Protein AF-L5LIR7-F1 (afdb_monomer_lite)

Foldseek 3Di:
DVLVVPLVVLVVVVVVVLVVVLVVVVVVCCVVVNPLCVVVVVLVVVLSVVLVCLLVPHPDDLLVSLLVSVLVVCLSVVCVVCVVDDDDPVRSVVVSVCCVVVVPVPCVSVVCSVVSVVVSVVSSVVSVVSVVVVVVVVVVVVVVVVVVVD

Structure (mmCIF, N/CA/C/O backbone):
data_AF-L5LIR7-F1
#
_entry.id   AF-L5LIR7-F1
#
loop_
_atom_site.group_PDB
_atom_site.id
_atom_site.type_symbol
_atom_site.label_atom_id
_atom_site.label_alt_id
_atom_site.label_comp_id
_atom_site.label_asym_id
_atom_site.label_entity_id
_atom_site.label_seq_id
_atom_site.pdbx_PDB_ins_code
_atom_site.Cartn_x
_atom_site.Cartn_y
_atom_site.Cartn_z
_atom_site.occupancy
_atom_site.B_iso_or_equiv
_atom_site.auth_seq_id
_atom_site.auth_comp_id
_atom_site.auth_asym_id
_atom_site.auth_atom_id
_atom_site.pdbx_PDB_model_num
ATOM 1 N N . MET A 1 1 ? 18.112 7.413 -27.870 1.00 62.00 1 MET A N 1
ATOM 2 C CA . MET A 1 1 ? 17.279 8.608 -27.577 1.00 62.00 1 MET A CA 1
ATOM 3 C C . MET A 1 1 ? 15.836 8.269 -27.181 1.00 62.00 1 MET A C 1
ATOM 5 O O . MET A 1 1 ? 15.425 8.741 -26.130 1.00 62.00 1 MET A O 1
ATOM 9 N N . LEU A 1 2 ? 15.106 7.422 -27.924 1.00 71.88 2 LEU A N 1
ATOM 10 C CA . LEU A 1 2 ? 13.691 7.076 -27.657 1.00 71.88 2 LEU A CA 1
ATOM 11 C C . LEU A 1 2 ? 13.406 6.526 -26.238 1.00 71.88 2 LEU A C 1
ATOM 13 O O . LEU A 1 2 ? 12.517 7.001 -25.542 1.00 71.88 2 LEU A O 1
ATOM 17 N N . TYR A 1 3 ? 14.187 5.553 -25.758 1.00 72.00 3 TYR A N 1
ATOM 18 C CA . TYR A 1 3 ? 13.958 4.977 -24.424 1.00 72.00 3 TYR A CA 1
ATOM 19 C C . TYR A 1 3 ? 14.173 5.995 -23.292 1.00 72.00 3 TYR A C 1
ATOM 21 O O . TYR A 1 3 ? 13.430 6.014 -22.316 1.00 72.00 3 TYR A O 1
ATOM 29 N N . SER A 1 4 ? 15.149 6.897 -23.438 1.00 71.38 4 SER A N 1
ATOM 30 C CA . SER A 1 4 ? 15.438 7.943 -22.447 1.00 71.38 4 SER A CA 1
ATOM 31 C C . SER A 1 4 ? 14.390 9.061 -22.418 1.00 71.38 4 SER A C 1
ATOM 33 O O . SER A 1 4 ? 14.227 9.699 -21.373 1.00 71.38 4 SER A O 1
ATOM 35 N N . SER A 1 5 ? 13.715 9.326 -23.543 1.00 78.75 5 SER A N 1
ATOM 36 C CA . SER A 1 5 ? 12.629 10.310 -23.613 1.00 78.75 5 SER A CA 1
ATOM 37 C C . SER A 1 5 ? 11.321 9.771 -23.035 1.00 78.75 5 SER A C 1
ATOM 39 O O . SER A 1 5 ? 10.560 10.558 -22.487 1.00 78.75 5 SER A O 1
ATOM 41 N N . ILE A 1 6 ? 11.091 8.454 -23.074 1.00 82.94 6 ILE A N 1
ATOM 42 C CA . ILE A 1 6 ? 9.884 7.818 -22.516 1.00 82.94 6 ILE A CA 1
ATOM 43 C C . ILE A 1 6 ? 10.065 7.456 -21.034 1.00 82.94 6 ILE A C 1
ATOM 45 O O . ILE A 1 6 ? 9.155 7.659 -20.237 1.00 82.94 6 ILE A O 1
ATOM 49 N N . LEU A 1 7 ? 11.239 6.964 -20.626 1.00 85.19 7 LEU A N 1
ATOM 50 C CA . LEU A 1 7 ? 11.466 6.452 -19.268 1.00 85.19 7 LEU A CA 1
ATOM 51 C C . LEU A 1 7 ? 11.190 7.491 -18.167 1.00 85.19 7 LEU A C 1
ATOM 53 O O . LEU A 1 7 ? 10.498 7.195 -17.196 1.00 85.19 7 LEU A O 1
ATOM 57 N N . ARG A 1 8 ? 11.719 8.713 -18.316 1.00 87.62 8 ARG A N 1
ATOM 58 C CA . ARG A 1 8 ? 11.624 9.765 -17.286 1.00 87.62 8 ARG A CA 1
ATOM 59 C C . ARG A 1 8 ? 10.184 10.251 -17.047 1.00 87.62 8 ARG A C 1
ATOM 61 O O . ARG A 1 8 ? 9.779 10.268 -15.885 1.00 87.62 8 ARG A O 1
ATOM 68 N N . PRO A 1 9 ? 9.394 10.602 -18.084 1.00 91.56 9 PRO A N 1
ATOM 69 C CA . PRO A 1 9 ? 7.983 10.946 -17.905 1.00 91.56 9 PRO A CA 1
ATOM 70 C C . PRO A 1 9 ? 7.181 9.858 -17.197 1.00 91.56 9 PRO A C 1
ATOM 72 O O . PRO A 1 9 ? 6.392 10.167 -16.313 1.00 91.56 9 PRO A O 1
ATOM 75 N N . GLN A 1 10 ? 7.425 8.589 -17.529 1.00 88.88 10 GLN A N 1
ATOM 76 C CA . GLN A 1 10 ? 6.663 7.482 -16.952 1.00 88.88 10 GLN A CA 1
ATOM 77 C C . GLN A 1 10 ? 7.028 7.239 -15.492 1.00 88.88 10 GLN A C 1
ATOM 79 O O . GLN A 1 10 ? 6.149 7.059 -14.653 1.00 88.88 10 GLN A O 1
ATOM 84 N N . GLN A 1 11 ? 8.316 7.345 -15.154 1.00 90.31 11 GLN A N 1
ATOM 85 C CA . GLN A 1 11 ? 8.747 7.298 -13.761 1.00 90.31 11 GLN A CA 1
ATOM 86 C C . GLN A 1 11 ? 8.114 8.399 -12.909 1.00 90.31 11 GLN A C 1
ATOM 88 O O . GLN A 1 11 ? 7.703 8.131 -11.778 1.00 90.31 11 GLN A O 1
ATOM 93 N N . LYS A 1 12 ? 8.041 9.617 -13.458 1.00 92.69 12 LYS A N 1
ATOM 94 C CA . LYS A 1 12 ? 7.413 10.771 -12.813 1.00 92.69 12 LYS A CA 1
ATOM 95 C C . LYS A 1 12 ? 5.908 10.561 -12.639 1.00 92.69 12 LYS A C 1
ATOM 97 O O . LYS A 1 12 ? 5.417 10.714 -11.529 1.00 92.69 12 LYS A O 1
ATOM 102 N N . PHE A 1 13 ? 5.214 10.129 -13.690 1.00 94.12 13 PHE A N 1
ATOM 103 C CA . PHE A 1 13 ? 3.771 9.890 -13.667 1.00 94.12 13 PHE A CA 1
ATOM 104 C C . PHE A 1 13 ? 3.351 8.912 -12.560 1.00 94.12 13 PHE A C 1
ATOM 106 O O . PHE A 1 13 ? 2.487 9.238 -11.753 1.00 94.12 13 PHE A O 1
ATOM 113 N N . PHE A 1 14 ? 3.985 7.736 -12.468 1.00 93.75 14 PHE A N 1
ATOM 114 C CA . PHE A 1 14 ? 3.627 6.752 -11.436 1.00 93.75 14 PHE A CA 1
ATOM 115 C C . PHE A 1 14 ? 3.953 7.231 -10.017 1.00 93.75 14 PHE A C 1
ATOM 117 O O . PHE A 1 14 ? 3.202 6.941 -9.088 1.00 93.75 14 PHE A O 1
ATOM 124 N N . ARG A 1 15 ? 5.050 7.982 -9.846 1.00 93.81 15 ARG A N 1
ATOM 125 C CA . ARG A 1 15 ? 5.401 8.592 -8.558 1.00 93.81 15 ARG A CA 1
ATOM 126 C C . ARG A 1 15 ? 4.343 9.606 -8.126 1.00 93.81 15 ARG A C 1
ATOM 128 O O . ARG A 1 15 ? 3.837 9.501 -7.015 1.00 93.81 15 ARG A O 1
ATOM 135 N N . GLU A 1 16 ? 3.981 10.530 -9.012 1.00 96.31 16 GLU A N 1
ATOM 136 C CA . GLU A 1 16 ? 2.960 11.548 -8.742 1.00 96.31 16 GLU A CA 1
ATOM 137 C C . GLU A 1 16 ? 1.591 10.913 -8.482 1.00 96.31 16 GLU A C 1
ATOM 139 O O . GLU A 1 16 ? 0.864 11.358 -7.601 1.00 96.31 16 GLU A O 1
ATOM 144 N N . LEU A 1 17 ? 1.237 9.841 -9.199 1.00 96.25 17 LEU A N 1
ATOM 145 C CA . LEU A 1 17 ? -0.007 9.108 -8.962 1.00 96.25 17 LEU A CA 1
ATOM 146 C C . LEU A 1 17 ? -0.063 8.543 -7.536 1.00 96.25 17 LEU A C 1
ATOM 148 O O . LEU A 1 17 ? -1.095 8.659 -6.875 1.00 96.25 17 LEU A O 1
ATOM 152 N N . LEU A 1 18 ? 1.043 7.977 -7.045 1.00 96.12 18 LEU A N 1
ATOM 153 C CA . LEU A 1 18 ? 1.121 7.420 -5.696 1.00 96.12 18 LEU A CA 1
ATOM 154 C C . LEU A 1 18 ? 1.106 8.508 -4.611 1.00 96.12 18 LEU A C 1
ATOM 156 O O . LEU A 1 18 ? 0.393 8.369 -3.621 1.00 96.12 18 LEU A O 1
ATOM 160 N N . GLU A 1 19 ? 1.837 9.604 -4.821 1.00 96.75 19 GLU A N 1
ATOM 161 C CA . GLU A 1 19 ? 1.847 10.769 -3.922 1.00 96.75 19 GLU A CA 1
ATOM 162 C C . GLU A 1 19 ? 0.463 11.433 -3.838 1.00 96.75 19 GLU A C 1
ATOM 164 O O . GLU A 1 19 ? -0.008 11.778 -2.754 1.00 96.75 19 GLU A O 1
ATOM 169 N N . ASN A 1 20 ? -0.232 11.557 -4.970 1.00 98.06 20 ASN A N 1
ATOM 170 C CA . ASN A 1 20 ? -1.586 12.100 -5.012 1.00 98.06 20 ASN A CA 1
ATOM 171 C C . ASN A 1 20 ? -2.600 11.175 -4.329 1.00 98.06 20 ASN A C 1
ATOM 173 O O . ASN A 1 20 ? -3.497 11.667 -3.646 1.00 98.06 20 ASN A O 1
ATOM 177 N N . ALA A 1 21 ? -2.465 9.854 -4.483 1.00 97.56 21 ALA A N 1
ATOM 178 C CA . ALA A 1 21 ? -3.325 8.889 -3.801 1.00 97.56 21 ALA A CA 1
ATOM 179 C C . ALA A 1 21 ? -3.161 8.959 -2.273 1.00 97.56 21 ALA A C 1
ATOM 181 O O . ALA A 1 21 ? -4.160 9.000 -1.556 1.00 97.56 21 ALA A O 1
ATOM 182 N N . GLU A 1 22 ? -1.922 9.042 -1.783 1.00 98.06 22 GLU A N 1
ATOM 183 C CA . GLU A 1 22 ? -1.617 9.202 -0.355 1.00 98.06 22 GLU A CA 1
ATOM 184 C C . GLU A 1 22 ? -2.189 10.501 0.203 1.00 98.06 22 GLU A C 1
ATOM 186 O O . GLU A 1 22 ? -2.909 10.494 1.203 1.00 98.06 22 GLU A O 1
ATOM 191 N N . LYS A 1 23 ? -1.932 11.618 -0.487 1.00 98.19 23 LYS A N 1
ATOM 192 C CA . LYS A 1 23 ? -2.453 12.924 -0.090 1.00 98.19 23 LYS A CA 1
ATOM 193 C C . LYS A 1 23 ? -3.977 12.935 -0.077 1.00 98.19 23 LYS A C 1
ATOM 195 O O . LYS A 1 23 ? -4.574 13.399 0.888 1.00 98.19 23 LYS A O 1
ATOM 200 N N . SER A 1 24 ? -4.613 12.401 -1.119 1.00 98.19 24 SER A N 1
ATOM 201 C CA . SER A 1 24 ? -6.072 12.367 -1.209 1.00 98.19 24 SER A CA 1
ATOM 202 C C . SER A 1 24 ? -6.695 11.499 -0.119 1.00 98.19 24 SER A C 1
ATOM 204 O O . SER A 1 24 ? -7.735 11.878 0.421 1.00 98.19 24 SER A O 1
ATOM 206 N N . LEU A 1 25 ? -6.084 10.355 0.211 1.00 97.69 25 LEU A N 1
ATOM 207 C CA . LEU A 1 25 ? -6.525 9.519 1.326 1.00 97.69 25 LEU A CA 1
ATOM 208 C C . LEU A 1 25 ? -6.404 10.287 2.639 1.00 97.69 25 LEU A C 1
ATOM 210 O O . LEU A 1 25 ? -7.383 10.386 3.375 1.00 97.69 25 LEU A O 1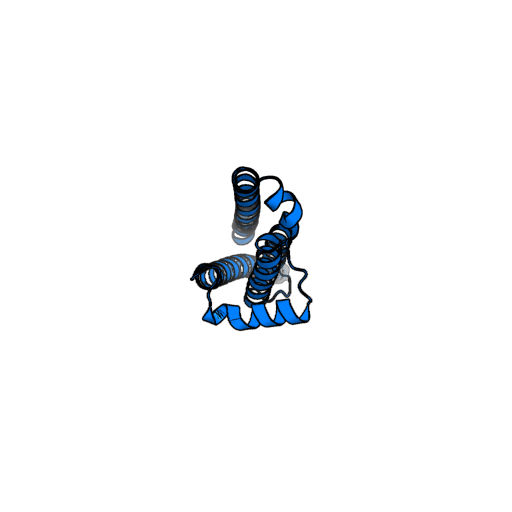
ATOM 214 N N . ASN A 1 26 ? -5.238 10.879 2.897 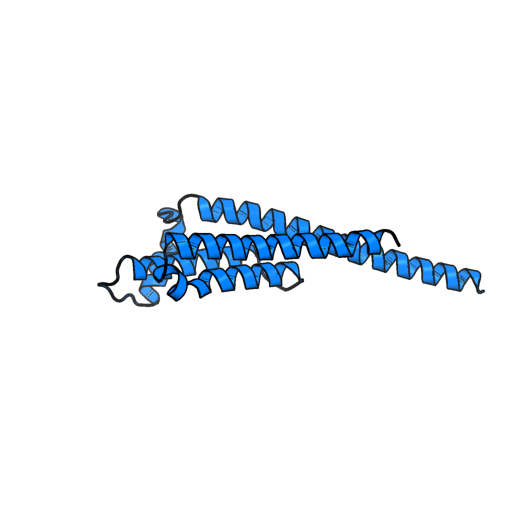1.00 97.75 26 ASN A N 1
ATOM 215 C CA . ASN A 1 26 ? -4.986 11.630 4.118 1.00 97.75 26 ASN A CA 1
ATOM 216 C C . ASN A 1 26 ? -5.965 12.801 4.277 1.00 97.75 26 ASN A C 1
ATOM 218 O O . ASN A 1 26 ? -6.603 12.928 5.318 1.00 97.75 26 ASN A O 1
ATOM 222 N N . ASP A 1 27 ? -6.145 13.618 3.239 1.00 98.12 27 ASP A N 1
ATOM 223 C CA . ASP A 1 27 ? -7.046 14.773 3.267 1.00 98.12 27 ASP A CA 1
ATOM 224 C C . ASP A 1 27 ? -8.498 14.349 3.533 1.00 98.12 27 ASP A C 1
ATOM 226 O O . ASP A 1 27 ? -9.200 14.979 4.330 1.00 98.12 27 ASP A O 1
ATOM 230 N N . MET A 1 28 ? -8.956 13.262 2.902 1.00 97.88 28 MET A N 1
ATOM 231 C CA . MET A 1 28 ? -10.300 12.730 3.124 1.00 97.88 28 MET A CA 1
ATOM 232 C C . MET A 1 28 ? -10.459 12.164 4.541 1.00 97.88 28 MET A C 1
ATOM 234 O O . MET A 1 28 ? -11.470 12.425 5.197 1.00 97.88 28 MET A O 1
ATOM 238 N N . PHE A 1 29 ? -9.476 11.411 5.034 1.00 97.00 29 PHE A N 1
ATOM 239 C CA . PHE A 1 29 ? -9.546 10.747 6.336 1.00 97.00 29 PHE A CA 1
ATOM 240 C C . PHE A 1 29 ? -9.413 11.738 7.494 1.00 97.00 29 PHE A C 1
ATOM 242 O O . PHE A 1 29 ? -10.154 11.618 8.465 1.00 97.00 29 PHE A O 1
ATOM 249 N N . VAL A 1 30 ? -8.572 12.771 7.373 1.00 97.62 30 VAL A N 1
ATOM 250 C CA . VAL A 1 30 ? -8.527 13.881 8.341 1.00 97.62 30 VAL A CA 1
ATOM 251 C C . VAL A 1 30 ? -9.884 14.577 8.417 1.00 97.62 30 VAL A C 1
ATOM 253 O O . VAL A 1 30 ? -10.380 14.827 9.511 1.00 97.62 30 VAL A O 1
ATOM 256 N N . ARG A 1 31 ? -10.526 14.854 7.276 1.00 97.25 31 ARG A N 1
ATOM 257 C CA . ARG A 1 31 ? -11.853 15.494 7.258 1.00 97.25 31 ARG A CA 1
ATOM 258 C C . ARG A 1 31 ? -12.958 14.606 7.829 1.00 97.25 31 ARG A C 1
ATOM 260 O O . ARG A 1 31 ? -13.871 15.124 8.459 1.00 97.25 31 ARG A O 1
ATOM 267 N N . THR A 1 32 ? -12.890 13.296 7.594 1.00 96.06 32 THR A N 1
ATOM 268 C CA . THR A 1 32 ? -13.961 12.351 7.956 1.00 96.06 32 THR A CA 1
ATOM 269 C C . THR A 1 32 ? -13.834 11.847 9.393 1.00 96.06 32 THR A C 1
ATOM 271 O O . THR A 1 32 ? -14.827 11.770 10.109 1.00 96.06 32 THR A O 1
ATOM 274 N N . TYR A 1 33 ? -12.616 11.514 9.823 1.00 94.00 33 TYR A N 1
ATOM 275 C CA . TYR A 1 33 ? -12.338 10.860 11.106 1.00 94.00 33 TYR A CA 1
ATOM 276 C C . TYR A 1 33 ? -11.569 11.751 12.092 1.00 94.00 33 TYR A C 1
ATOM 278 O O . TYR A 1 33 ? -11.434 11.398 13.264 1.00 94.00 33 TYR A O 1
ATOM 286 N N . GLY A 1 34 ? -11.064 12.907 11.651 1.00 95.06 34 GLY A N 1
ATOM 287 C CA . GLY A 1 34 ? -10.419 13.890 12.519 1.00 95.06 34 GLY A CA 1
ATOM 288 C C . GLY A 1 34 ? -9.237 13.321 13.302 1.00 95.06 34 GLY A C 1
ATOM 289 O O . GLY A 1 34 ? -8.383 12.608 12.768 1.00 95.06 34 GLY A O 1
ATOM 290 N N . MET A 1 35 ? -9.201 13.639 14.597 1.00 94.06 35 MET A N 1
ATOM 291 C CA . MET A 1 35 ? -8.102 13.273 15.491 1.00 94.06 35 MET A CA 1
ATOM 292 C C . MET A 1 35 ? -7.927 11.756 15.645 1.00 94.06 35 MET A C 1
ATOM 294 O O . MET A 1 35 ? -6.793 11.304 15.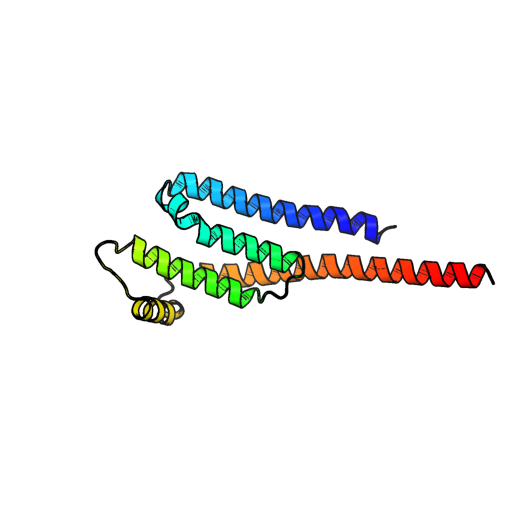788 1.00 94.06 35 MET A O 1
ATOM 298 N N . LEU A 1 36 ? -9.009 10.974 15.526 1.00 91.00 36 LEU A N 1
ATOM 299 C CA . LEU A 1 36 ? -8.941 9.512 15.571 1.00 91.00 36 LEU A CA 1
ATOM 300 C C . LEU A 1 36 ? -8.031 8.974 14.464 1.00 91.00 36 LEU A C 1
ATOM 302 O O . LEU A 1 36 ? -7.168 8.148 14.729 1.00 91.00 36 LEU A O 1
ATOM 306 N N . TYR A 1 37 ? -8.170 9.475 13.237 1.00 94.62 37 TYR A N 1
ATOM 307 C CA . TYR A 1 37 ? -7.254 9.106 12.161 1.00 94.62 37 TYR A CA 1
ATOM 308 C C . TYR A 1 37 ? -5.856 9.679 12.393 1.00 94.62 37 TYR A C 1
ATOM 310 O O . TYR A 1 37 ? -4.881 8.954 12.246 1.00 94.62 37 TYR A O 1
ATOM 318 N N . MET A 1 38 ? -5.732 10.950 12.791 1.00 94.81 38 MET A N 1
ATOM 319 C CA . MET A 1 38 ? -4.418 11.592 12.948 1.00 94.81 38 MET A CA 1
ATOM 320 C C . MET A 1 38 ? -3.508 10.871 13.954 1.00 94.81 38 MET A C 1
ATOM 322 O O . MET A 1 38 ? -2.305 10.812 13.733 1.00 94.81 38 MET A O 1
ATOM 326 N N . GLN A 1 39 ? -4.073 10.296 15.019 1.00 94.69 39 GLN A N 1
ATOM 327 C CA . GLN A 1 39 ? -3.342 9.511 16.027 1.00 94.69 39 GLN A CA 1
ATOM 328 C C . GLN A 1 39 ? -2.982 8.085 15.573 1.00 94.69 39 GLN A C 1
ATOM 330 O O . GLN A 1 39 ? -2.243 7.384 16.258 1.00 94.69 39 GLN A O 1
ATOM 335 N N . ASN A 1 40 ? -3.532 7.634 14.446 1.00 94.19 40 ASN A N 1
ATOM 336 C CA . ASN A 1 40 ? -3.418 6.267 13.933 1.00 94.19 40 ASN A CA 1
ATOM 337 C C . ASN A 1 40 ? -2.960 6.227 12.466 1.00 94.19 40 ASN A C 1
ATOM 339 O O . ASN A 1 40 ? -2.999 5.176 11.827 1.00 94.19 40 ASN A O 1
ATOM 343 N N . SER A 1 41 ? -2.552 7.373 11.920 1.00 95.81 41 SER A N 1
ATOM 344 C CA . SER A 1 41 ? -2.265 7.556 10.496 1.00 95.81 41 SER A CA 1
ATOM 345 C C . SER A 1 41 ? -1.021 6.796 10.043 1.00 95.81 41 SER A C 1
ATOM 347 O O . SER A 1 41 ? -0.917 6.478 8.860 1.00 95.81 41 SER A O 1
ATOM 349 N N . GLU A 1 42 ? -0.135 6.438 10.978 1.00 95.88 42 GLU A N 1
ATOM 350 C CA . GLU A 1 42 ? 1.073 5.637 10.745 1.00 95.88 42 GLU A CA 1
ATOM 351 C C . GLU A 1 42 ? 0.771 4.349 9.965 1.00 95.88 42 GLU A C 1
ATOM 353 O O . GLU A 1 42 ? 1.448 4.062 8.985 1.00 95.88 42 GLU A O 1
ATOM 358 N N . VAL A 1 43 ? -0.334 3.652 10.275 1.00 95.44 43 VAL A N 1
ATOM 359 C CA . VAL A 1 43 ? -0.742 2.420 9.565 1.00 95.44 43 VAL A CA 1
ATOM 360 C C . VAL A 1 43 ? -0.902 2.652 8.054 1.00 95.44 43 VAL A C 1
ATOM 362 O O . VAL A 1 43 ? -0.570 1.791 7.240 1.00 95.44 43 VAL A O 1
ATOM 365 N N . PHE A 1 44 ? -1.397 3.828 7.659 1.00 96.56 44 PHE A N 1
ATOM 366 C CA . PHE A 1 44 ? -1.558 4.199 6.253 1.00 96.56 44 PHE A CA 1
ATOM 367 C C . PHE A 1 44 ? -0.264 4.770 5.658 1.00 96.56 44 PHE A C 1
ATOM 369 O O . PHE A 1 44 ? 0.040 4.496 4.498 1.00 96.56 44 PHE A O 1
ATOM 376 N N . GLN A 1 45 ? 0.515 5.532 6.430 1.00 96.56 45 GLN A N 1
ATOM 377 C CA . GLN A 1 45 ? 1.813 6.063 5.991 1.00 96.56 45 GLN A CA 1
ATOM 378 C C . GLN A 1 45 ? 2.809 4.938 5.679 1.00 96.56 45 GLN A C 1
ATOM 380 O O . GLN A 1 45 ? 3.496 4.982 4.653 1.00 96.56 45 GLN A O 1
ATOM 385 N N . ASP A 1 46 ? 2.831 3.891 6.503 1.00 96.19 46 ASP A N 1
ATOM 386 C CA . ASP A 1 46 ? 3.643 2.693 6.292 1.00 96.19 46 ASP A CA 1
ATOM 387 C C . ASP A 1 46 ? 3.243 1.962 5.009 1.00 96.19 46 ASP A C 1
ATOM 389 O O . ASP A 1 46 ? 4.104 1.606 4.201 1.00 96.19 46 ASP A O 1
ATOM 393 N N . LEU A 1 47 ? 1.935 1.812 4.757 1.00 96.81 47 LEU A N 1
ATOM 394 C CA . LEU A 1 47 ? 1.423 1.227 3.515 1.00 96.81 47 LEU A CA 1
ATOM 395 C C . LEU A 1 47 ? 1.951 1.983 2.286 1.00 96.81 47 LEU A C 1
ATOM 397 O O . LEU A 1 47 ? 2.483 1.371 1.357 1.00 96.81 47 LEU A O 1
ATOM 401 N N . PHE A 1 48 ? 1.832 3.313 2.259 1.00 97.19 48 PHE A N 1
ATOM 402 C CA . PHE A 1 48 ? 2.323 4.105 1.126 1.00 97.19 48 PHE A CA 1
ATOM 403 C C . PHE A 1 48 ? 3.849 4.087 1.010 1.00 97.19 48 PHE A C 1
ATOM 405 O O . PHE A 1 48 ? 4.376 4.084 -0.107 1.00 97.19 48 PHE A O 1
ATOM 412 N N . THR A 1 49 ? 4.565 4.025 2.131 1.00 95.69 49 THR A N 1
ATOM 413 C CA . THR A 1 49 ? 6.024 3.875 2.156 1.00 95.69 49 THR A CA 1
ATOM 414 C C . THR A 1 49 ? 6.457 2.564 1.505 1.00 95.69 49 THR A C 1
ATOM 416 O O . THR A 1 49 ? 7.305 2.571 0.607 1.00 95.69 49 THR A O 1
ATOM 419 N N . GLU A 1 50 ? 5.823 1.449 1.860 1.00 95.50 50 GLU A N 1
ATOM 420 C CA . GLU A 1 50 ? 6.134 0.149 1.270 1.00 95.50 50 GLU A CA 1
ATOM 421 C C . GLU A 1 50 ? 5.695 0.044 -0.199 1.00 95.50 50 GLU A C 1
ATOM 423 O O . GLU A 1 50 ? 6.428 -0.512 -1.019 1.00 95.50 50 GLU A O 1
ATOM 428 N N . LEU A 1 51 ? 4.574 0.662 -0.595 1.00 96.31 51 LEU A N 1
ATOM 429 C CA . LEU A 1 51 ? 4.185 0.766 -2.010 1.00 96.31 51 LEU A CA 1
ATOM 430 C C . LEU A 1 51 ? 5.236 1.528 -2.836 1.00 96.31 51 LEU A C 1
ATOM 432 O O . LEU A 1 51 ? 5.617 1.088 -3.928 1.00 96.31 51 LEU A O 1
ATOM 436 N N . LYS A 1 52 ? 5.757 2.646 -2.312 1.00 94.94 52 LYS A N 1
ATOM 437 C CA . LYS A 1 52 ? 6.845 3.407 -2.953 1.00 94.94 52 LYS A CA 1
ATOM 438 C C . LYS A 1 52 ? 8.113 2.561 -3.059 1.00 94.94 52 LYS A C 1
ATOM 440 O O . LYS A 1 52 ? 8.747 2.552 -4.115 1.00 94.94 52 LYS A O 1
ATOM 445 N N . ARG A 1 53 ? 8.465 1.830 -1.997 1.00 93.88 53 ARG A N 1
ATOM 446 C CA . ARG A 1 53 ? 9.640 0.948 -1.945 1.00 93.88 53 ARG A CA 1
ATOM 447 C C . ARG A 1 53 ? 9.536 -0.216 -2.927 1.00 93.88 53 ARG A C 1
ATOM 449 O O . ARG A 1 53 ? 10.509 -0.516 -3.620 1.00 93.88 53 ARG A O 1
ATOM 456 N N . TYR A 1 54 ? 8.364 -0.840 -3.042 1.00 93.88 54 TYR A N 1
ATOM 457 C CA . TYR A 1 54 ? 8.109 -1.868 -4.048 1.00 93.88 54 TYR A CA 1
ATOM 458 C C . TYR A 1 54 ? 8.331 -1.316 -5.461 1.00 93.88 54 TYR A C 1
ATOM 460 O O . TYR A 1 54 ? 9.011 -1.939 -6.279 1.00 93.88 54 TYR A O 1
ATOM 468 N N . TYR A 1 55 ? 7.796 -0.126 -5.748 1.00 91.69 55 TYR A N 1
ATOM 469 C CA . TYR A 1 55 ? 7.917 0.500 -7.062 1.00 91.69 55 TYR A CA 1
ATOM 470 C C . TYR A 1 55 ? 9.366 0.856 -7.432 1.00 91.69 55 TYR A C 1
ATOM 472 O O . TYR A 1 55 ? 9.786 0.614 -8.565 1.00 91.69 55 TYR A O 1
ATOM 480 N N . THR A 1 56 ? 10.161 1.382 -6.495 1.00 89.75 56 THR A N 1
ATOM 481 C CA . THR A 1 56 ? 11.556 1.789 -6.757 1.00 89.75 56 THR A CA 1
ATOM 482 C C . THR A 1 56 ? 12.541 0.627 -6.879 1.00 89.75 56 THR A C 1
ATOM 484 O O . THR A 1 56 ? 13.718 0.856 -7.153 1.00 89.75 56 THR A O 1
ATOM 487 N N . GLY A 1 57 ? 12.079 -0.616 -6.741 1.00 82.12 57 GLY A N 1
ATOM 488 C CA . GLY A 1 57 ? 12.907 -1.802 -6.935 1.00 82.12 57 GLY A CA 1
ATOM 489 C C . GLY A 1 57 ? 13.250 -2.555 -5.653 1.00 82.12 57 GLY A C 1
ATOM 490 O O . GLY A 1 57 ? 14.046 -3.488 -5.716 1.00 82.12 57 GLY A O 1
ATOM 491 N N . GLY A 1 58 ? 12.650 -2.202 -4.513 1.00 82.38 58 GLY A N 1
ATOM 492 C CA . GLY A 1 58 ? 12.818 -2.940 -3.266 1.00 82.38 58 GLY A CA 1
ATOM 493 C C . GLY A 1 58 ? 12.423 -4.415 -3.395 1.00 82.38 58 GLY A C 1
ATOM 494 O O . GLY A 1 58 ? 11.532 -4.780 -4.176 1.00 82.38 58 GLY A O 1
ATOM 495 N N . ASN A 1 59 ? 13.100 -5.264 -2.618 1.00 84.50 59 ASN A N 1
ATOM 496 C CA . ASN A 1 59 ? 12.744 -6.670 -2.443 1.00 84.50 59 ASN A CA 1
ATOM 497 C C . ASN A 1 59 ? 11.574 -6.777 -1.453 1.00 84.50 59 ASN A C 1
ATOM 499 O O . ASN A 1 59 ? 11.771 -7.094 -0.284 1.00 84.50 59 ASN A O 1
ATOM 503 N N . VAL A 1 60 ? 10.383 -6.397 -1.916 1.00 87.00 60 VAL A N 1
ATOM 504 C CA . VAL A 1 60 ? 9.143 -6.367 -1.131 1.00 87.00 60 VAL A CA 1
ATOM 505 C C . VAL A 1 60 ? 8.154 -7.338 -1.762 1.00 87.00 60 VAL A C 1
ATOM 507 O O . VAL A 1 60 ? 7.915 -7.284 -2.972 1.00 87.00 60 VAL A O 1
ATOM 510 N N . ASN A 1 61 ? 7.561 -8.207 -0.949 1.00 92.25 61 ASN A N 1
ATOM 511 C CA . ASN A 1 61 ? 6.437 -9.033 -1.360 1.00 92.25 61 ASN A CA 1
ATOM 512 C C . ASN A 1 61 ? 5.144 -8.219 -1.220 1.00 92.25 61 ASN A C 1
ATOM 514 O O . ASN A 1 61 ? 4.667 -7.967 -0.117 1.00 92.25 61 ASN A O 1
ATOM 518 N N . LEU A 1 62 ? 4.594 -7.774 -2.351 1.00 93.00 62 LEU A N 1
ATOM 519 C CA . LEU A 1 62 ? 3.437 -6.877 -2.374 1.00 93.00 62 LEU A CA 1
ATOM 520 C C . LEU A 1 62 ? 2.178 -7.515 -1.775 1.00 93.00 62 LEU A C 1
ATOM 522 O O . LEU A 1 62 ? 1.396 -6.825 -1.130 1.00 93.00 62 LEU A O 1
ATOM 526 N N . GLU A 1 63 ? 1.969 -8.818 -1.966 1.00 93.44 63 GLU A N 1
ATOM 527 C CA . GLU A 1 63 ? 0.787 -9.487 -1.416 1.00 93.44 63 GLU A CA 1
ATOM 528 C C . GLU A 1 63 ? 0.863 -9.630 0.102 1.00 93.44 63 GLU A C 1
ATOM 530 O O . GLU A 1 63 ? -0.128 -9.377 0.782 1.00 93.44 63 GLU A O 1
ATOM 535 N N . GLU A 1 64 ? 2.032 -10.008 0.614 1.00 93.69 64 GLU A N 1
ATOM 536 C CA . GLU A 1 64 ? 2.308 -10.127 2.047 1.00 93.69 64 GLU A CA 1
ATOM 537 C C . GLU A 1 64 ? 2.182 -8.773 2.741 1.00 93.69 64 GLU A C 1
ATOM 539 O O . GLU A 1 64 ? 1.395 -8.642 3.669 1.00 93.69 64 GLU A O 1
ATOM 544 N N . MET A 1 65 ? 2.813 -7.732 2.191 1.00 95.12 65 MET A N 1
ATOM 545 C CA . MET A 1 65 ? 2.698 -6.371 2.717 1.00 95.12 65 MET A CA 1
ATOM 546 C C . MET A 1 65 ? 1.241 -5.888 2.789 1.00 95.12 65 MET A C 1
ATOM 548 O O . MET A 1 65 ? 0.836 -5.274 3.777 1.00 95.12 65 MET A O 1
ATOM 552 N N . LEU A 1 66 ? 0.427 -6.183 1.768 1.00 95.88 66 LEU A N 1
ATOM 553 C CA . LEU A 1 66 ? -0.991 -5.827 1.788 1.00 95.88 66 LEU A CA 1
ATOM 554 C C . LEU A 1 66 ? -1.765 -6.633 2.836 1.00 95.88 66 LEU A C 1
ATOM 556 O O . LEU A 1 66 ? -2.640 -6.070 3.487 1.00 95.88 66 LEU A O 1
ATOM 560 N N . ASN A 1 67 ? -1.464 -7.923 3.013 1.00 93.12 67 ASN A N 1
ATOM 561 C CA . ASN A 1 67 ? -2.081 -8.728 4.069 1.00 93.12 67 ASN A CA 1
ATOM 562 C C . ASN A 1 67 ? -1.720 -8.172 5.460 1.00 93.12 67 ASN A C 1
ATOM 564 O O . ASN A 1 67 ? -2.617 -7.985 6.281 1.00 93.12 67 ASN A O 1
ATOM 568 N N . ASP A 1 68 ? -0.451 -7.824 5.689 1.00 93.06 68 ASP A N 1
ATOM 569 C CA . ASP A 1 68 ? 0.025 -7.254 6.953 1.00 93.06 68 ASP A CA 1
ATOM 570 C C . ASP A 1 68 ? -0.626 -5.905 7.262 1.00 93.06 68 ASP A C 1
ATOM 572 O O . ASP A 1 68 ? -0.938 -5.618 8.418 1.00 93.06 68 ASP A O 1
ATOM 576 N N . PHE A 1 69 ? -0.840 -5.068 6.242 1.00 95.44 69 PHE A N 1
ATOM 577 C CA . PHE A 1 69 ? -1.580 -3.815 6.391 1.00 95.44 69 PHE A CA 1
ATOM 578 C C . PHE A 1 69 ? -2.997 -4.073 6.912 1.00 95.44 69 PHE A C 1
ATOM 580 O O . PHE A 1 69 ? -3.432 -3.424 7.862 1.00 95.44 69 PHE A O 1
ATOM 587 N N . TRP A 1 70 ? -3.719 -5.031 6.324 1.00 94.62 70 TRP A N 1
ATOM 588 C CA . TRP A 1 70 ? -5.090 -5.330 6.739 1.00 94.62 70 TRP A CA 1
ATOM 589 C C . TRP A 1 70 ? -5.167 -5.958 8.131 1.00 94.62 70 TRP A C 1
ATOM 591 O O . TRP A 1 70 ? -6.098 -5.634 8.867 1.00 94.62 70 TRP A O 1
ATOM 601 N N . ALA A 1 71 ? -4.199 -6.800 8.503 1.00 92.69 71 ALA A N 1
ATOM 602 C CA . ALA A 1 71 ? -4.096 -7.352 9.853 1.00 92.69 71 ALA A CA 1
ATOM 603 C C . ALA A 1 71 ? -3.868 -6.237 10.886 1.00 92.69 71 ALA A C 1
ATOM 605 O O . ALA A 1 71 ? -4.684 -6.051 11.787 1.00 92.69 71 ALA A O 1
ATOM 606 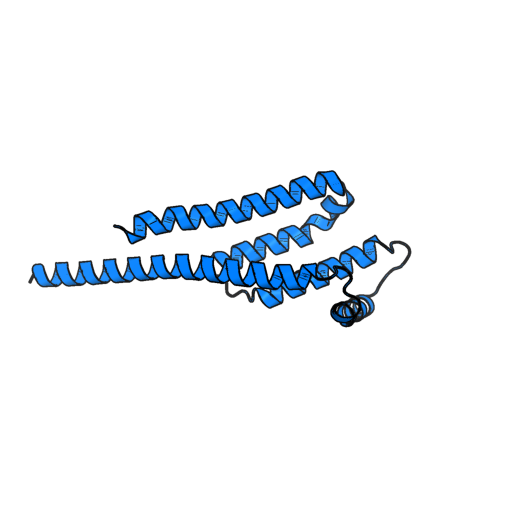N N . ARG A 1 72 ? -2.846 -5.394 10.679 1.00 93.06 72 ARG A N 1
ATOM 607 C CA . ARG A 1 72 ? -2.554 -4.248 11.560 1.00 93.06 72 ARG A CA 1
ATOM 608 C C . ARG A 1 72 ? -3.724 -3.272 11.656 1.00 93.06 72 ARG A C 1
ATOM 610 O O . ARG A 1 72 ? -4.040 -2.778 12.739 1.00 93.06 72 ARG A O 1
ATOM 617 N N . LEU A 1 73 ? -4.399 -3.004 10.537 1.00 94.56 73 LEU A N 1
ATOM 618 C CA . LEU A 1 73 ? -5.578 -2.143 10.521 1.00 94.56 73 LEU A CA 1
ATOM 619 C C . LEU A 1 73 ? -6.734 -2.755 11.321 1.00 94.56 73 LEU A C 1
ATOM 621 O O . LEU A 1 73 ? -7.410 -2.028 12.047 1.00 94.56 73 LEU A O 1
ATOM 625 N N . LEU A 1 74 ? -6.962 -4.067 11.207 1.00 93.88 74 LEU A N 1
ATOM 626 C CA . LEU A 1 74 ? -7.990 -4.761 11.978 1.00 93.88 74 LEU A CA 1
ATOM 627 C C . LEU A 1 74 ? -7.720 -4.656 13.475 1.00 93.88 74 LEU A C 1
ATOM 629 O O . LEU A 1 74 ? -8.608 -4.246 14.216 1.00 93.88 74 LEU A O 1
ATOM 633 N N . GLU A 1 75 ? -6.506 -4.984 13.906 1.00 92.25 75 GLU A N 1
ATOM 634 C CA . GLU A 1 75 ? -6.114 -4.950 15.316 1.00 92.25 75 GLU A CA 1
ATOM 635 C C . GLU A 1 75 ? -6.289 -3.546 15.902 1.00 92.25 75 GLU A C 1
ATOM 637 O O . GLU A 1 75 ? -6.921 -3.377 16.950 1.00 92.25 75 GLU A O 1
ATOM 642 N N . ARG A 1 76 ? -5.833 -2.517 15.173 1.00 92.19 76 ARG A N 1
ATOM 643 C CA . ARG A 1 76 ? -5.983 -1.119 15.589 1.00 92.19 76 ARG A CA 1
ATOM 644 C C . ARG A 1 76 ? -7.450 -0.706 15.683 1.00 92.19 76 ARG A C 1
ATOM 646 O O . ARG A 1 76 ? -7.860 -0.123 16.683 1.00 92.19 76 ARG A O 1
ATOM 653 N N . MET A 1 77 ? -8.261 -1.034 14.678 1.00 92.19 77 MET A N 1
ATOM 654 C CA . MET A 1 77 ? -9.698 -0.736 14.679 1.00 92.19 77 MET A CA 1
ATOM 655 C C . MET A 1 77 ? -10.435 -1.474 15.799 1.00 92.19 77 MET A C 1
ATOM 657 O O . MET A 1 77 ? -11.314 -0.898 16.436 1.00 92.19 77 MET A O 1
ATOM 661 N N . PHE A 1 78 ? -10.070 -2.726 16.070 1.00 92.31 78 PHE A N 1
ATOM 662 C CA . PHE A 1 78 ? -10.701 -3.544 17.100 1.00 92.31 78 PHE A CA 1
ATOM 663 C C . PHE A 1 78 ? -10.500 -2.947 18.497 1.00 92.31 78 PHE A C 1
ATOM 665 O O . PHE A 1 78 ? -11.461 -2.849 19.263 1.00 92.31 78 PHE A O 1
ATOM 672 N N . GLN A 1 79 ? -9.287 -2.468 18.789 1.00 92.12 79 GLN A N 1
ATOM 673 C CA . GLN A 1 79 ? -8.980 -1.729 20.016 1.00 92.12 79 GLN A CA 1
ATOM 674 C C . GLN A 1 79 ? -9.753 -0.404 20.100 1.00 92.12 79 GLN A C 1
ATOM 676 O O . GLN A 1 79 ? -10.326 -0.092 21.141 1.00 92.12 79 GLN A O 1
ATOM 681 N N . LEU A 1 80 ? -9.812 0.365 19.005 1.00 90.69 80 LEU A N 1
ATOM 682 C CA . LEU A 1 80 ? -10.492 1.668 18.976 1.00 90.69 80 LEU A CA 1
ATOM 683 C C . LEU A 1 80 ? -12.013 1.565 19.152 1.00 90.69 80 LEU A C 1
ATOM 685 O O . LEU A 1 80 ? -12.619 2.459 19.738 1.00 90.69 80 LEU A O 1
ATOM 689 N N . ILE A 1 81 ? -12.631 0.494 18.651 1.00 91.25 81 ILE A N 1
ATOM 690 C CA . ILE A 1 81 ? -14.075 0.244 18.789 1.00 91.25 81 ILE A CA 1
ATOM 691 C C . ILE A 1 81 ? -14.421 -0.277 20.193 1.00 91.25 81 ILE A C 1
ATOM 693 O O . ILE A 1 81 ? -15.543 -0.083 20.659 1.00 91.25 81 ILE A O 1
ATOM 697 N N . ASN A 1 82 ? -13.465 -0.903 20.886 1.00 92.19 82 ASN A N 1
ATOM 698 C CA . ASN A 1 82 ? -13.664 -1.526 22.194 1.00 92.19 82 ASN A CA 1
ATOM 699 C C . ASN A 1 82 ? -12.731 -0.945 23.276 1.00 92.19 82 ASN A C 1
ATOM 701 O O . ASN A 1 82 ? -12.019 -1.707 23.935 1.00 92.19 82 ASN A O 1
ATOM 705 N N . PRO A 1 83 ? -12.732 0.383 23.502 1.00 92.31 83 PRO A N 1
ATOM 706 C CA . PRO A 1 83 ? -11.767 1.046 24.383 1.00 92.31 83 PRO A CA 1
ATOM 707 C C . PRO A 1 83 ? -11.894 0.643 25.861 1.00 92.31 83 PRO A C 1
ATOM 709 O O . PRO A 1 83 ? -10.974 0.850 26.646 1.00 92.31 83 PRO A O 1
ATOM 712 N N . GLN A 1 84 ? -13.030 0.070 26.259 1.00 95.25 84 GLN A N 1
ATOM 713 C CA . GLN A 1 84 ? -13.274 -0.439 27.608 1.00 95.25 84 GLN A CA 1
ATOM 714 C C . GLN A 1 84 ? -12.497 -1.727 27.932 1.00 95.25 84 GLN A C 1
ATOM 716 O O . GLN A 1 84 ? -12.414 -2.110 29.099 1.00 95.25 84 GLN A O 1
ATOM 721 N N . TYR A 1 85 ? -11.943 -2.404 26.922 1.00 94.00 85 TYR A N 1
ATOM 722 C CA . TYR A 1 85 ? -11.209 -3.654 27.078 1.00 94.00 85 TYR A CA 1
ATOM 723 C C . TYR A 1 85 ? -9.732 -3.468 26.732 1.00 94.00 85 TYR A C 1
ATOM 725 O O . TYR A 1 85 ? -9.372 -2.735 25.815 1.00 94.00 85 TYR A O 1
ATOM 733 N N . HIS A 1 86 ? -8.873 -4.179 27.460 1.00 92.44 86 HIS A N 1
ATOM 734 C CA . HIS A 1 86 ? -7.460 -4.307 27.125 1.00 92.44 86 HIS A CA 1
ATOM 735 C C . HIS A 1 86 ? -7.245 -5.690 26.516 1.00 92.44 86 HIS A C 1
ATOM 737 O O . HIS A 1 86 ? -7.570 -6.700 27.141 1.00 92.44 86 HIS A O 1
ATOM 743 N N . PHE A 1 87 ? -6.719 -5.728 25.296 1.00 94.12 87 PHE A N 1
ATOM 744 C CA . PHE A 1 87 ? -6.465 -6.965 24.563 1.00 94.12 87 PHE A CA 1
ATOM 745 C C . PHE A 1 87 ? -4.970 -7.277 24.587 1.00 94.12 87 PHE A C 1
ATOM 747 O O . PHE A 1 87 ? -4.156 -6.391 24.328 1.00 94.12 87 PHE A O 1
ATOM 754 N N . SER A 1 88 ? -4.612 -8.523 24.902 1.00 94.25 88 SER A N 1
ATOM 755 C CA . SER A 1 88 ? -3.241 -9.008 24.736 1.00 94.25 88 SER A CA 1
ATOM 756 C C . SER A 1 88 ? -2.908 -9.199 23.257 1.00 94.25 88 SER A C 1
ATOM 758 O O . SER A 1 88 ? -3.804 -9.330 22.421 1.00 94.25 88 SER A O 1
ATOM 760 N N . GLU A 1 89 ? -1.615 -9.265 22.944 1.00 91.69 89 GLU A N 1
ATOM 761 C CA . GLU A 1 89 ? -1.128 -9.572 21.595 1.00 91.69 89 GLU A CA 1
ATOM 762 C C . GLU A 1 89 ? -1.670 -10.922 21.099 1.00 91.69 89 GLU A C 1
ATOM 764 O O . GLU A 1 89 ? -2.281 -10.973 20.037 1.00 91.69 89 GLU A O 1
ATOM 769 N N . ASP A 1 90 ? -1.616 -11.972 21.930 1.00 93.88 90 ASP A N 1
ATOM 770 C CA . ASP A 1 90 ? -2.185 -13.293 21.613 1.00 93.88 90 ASP A CA 1
ATOM 771 C C . ASP A 1 90 ? -3.681 -13.240 21.255 1.00 93.88 90 ASP A C 1
ATOM 773 O O . ASP A 1 90 ? -4.170 -13.995 20.409 1.00 93.88 90 ASP A O 1
ATOM 777 N N . TYR A 1 91 ? -4.441 -12.353 21.910 1.00 93.00 91 TYR A N 1
ATOM 778 C CA . TYR A 1 91 ? -5.865 -12.191 21.624 1.00 93.00 91 TYR A CA 1
ATOM 779 C C . TYR A 1 91 ? -6.076 -11.529 20.262 1.00 93.00 91 TYR A C 1
ATOM 781 O O . TYR A 1 91 ? -6.943 -11.951 19.499 1.00 93.00 91 TYR A O 1
ATOM 789 N N . LEU A 1 92 ? -5.279 -10.511 19.940 1.00 92.50 92 LEU A N 1
ATOM 790 C CA . LEU A 1 92 ? -5.331 -9.825 18.651 1.00 92.50 92 LEU A CA 1
ATOM 791 C C . LEU A 1 92 ? -4.874 -10.739 17.508 1.00 92.50 92 LEU A C 1
ATOM 793 O O . LEU A 1 92 ? -5.547 -10.797 16.482 1.00 92.50 92 LEU A O 1
ATOM 797 N N . GLU A 1 93 ? -3.840 -11.555 17.722 1.00 89.56 93 GLU A N 1
ATOM 798 C CA . GLU A 1 93 ? -3.423 -12.585 16.765 1.00 89.56 93 GLU A CA 1
ATOM 799 C C . GLU A 1 93 ? -4.555 -13.600 16.524 1.00 89.56 93 GLU A C 1
ATOM 801 O O . GLU A 1 93 ? -4.833 -14.000 15.390 1.00 89.56 93 GLU A O 1
ATOM 806 N N . CYS A 1 94 ? -5.262 -13.995 17.589 1.00 90.88 94 CYS A N 1
ATOM 807 C CA . CYS A 1 94 ? -6.444 -14.845 17.484 1.00 90.88 94 CYS A CA 1
ATOM 808 C C . CYS A 1 94 ? -7.549 -14.180 16.648 1.00 90.88 94 CYS A C 1
ATOM 810 O O . CYS A 1 94 ? -8.087 -14.819 15.746 1.00 90.88 94 CYS A O 1
ATOM 812 N N . VAL A 1 95 ? -7.852 -12.898 16.878 1.00 90.12 95 VAL A N 1
ATOM 813 C CA . VAL A 1 95 ? -8.817 -12.131 16.066 1.00 90.12 95 VAL A CA 1
ATOM 814 C C . VAL A 1 95 ? -8.402 -12.122 14.593 1.00 90.12 95 VAL A C 1
ATOM 816 O O . VAL A 1 95 ? -9.225 -12.421 13.723 1.00 90.12 95 VAL A O 1
ATOM 819 N N . SER A 1 96 ? -7.121 -11.870 14.317 1.00 86.88 96 SER A N 1
ATOM 820 C CA . SER A 1 96 ? -6.557 -11.860 12.967 1.00 86.88 96 SER A CA 1
ATOM 821 C C . SER A 1 96 ? -6.761 -13.199 12.235 1.00 86.88 96 SER A C 1
ATOM 823 O O . SER A 1 96 ? -7.046 -13.189 11.034 1.00 86.88 96 SER A O 1
ATOM 825 N N . LYS A 1 97 ? -6.766 -14.347 12.937 1.00 86.75 97 LYS A N 1
ATOM 826 C CA . LYS A 1 97 ? -7.050 -15.681 12.351 1.00 86.75 97 LYS A CA 1
ATOM 827 C C . LYS A 1 97 ? -8.484 -15.854 11.837 1.00 86.75 97 LYS A C 1
ATOM 829 O O . LYS A 1 97 ? -8.701 -16.653 10.929 1.00 86.75 97 LYS A O 1
ATOM 834 N N . TYR A 1 98 ? -9.460 -15.111 12.363 1.00 87.12 98 TYR A N 1
ATOM 835 C CA . TYR A 1 98 ? -10.865 -15.195 11.926 1.00 87.12 98 TYR A CA 1
ATOM 836 C C . TYR A 1 98 ? -11.235 -14.176 10.837 1.00 87.12 98 TYR A C 1
ATOM 838 O O . TYR A 1 98 ? -12.380 -14.154 10.372 1.00 87.12 98 TYR A O 1
ATOM 846 N N . THR A 1 99 ? -10.284 -13.350 10.389 1.00 87.19 99 THR A N 1
ATOM 847 C CA . THR A 1 99 ? -10.516 -12.274 9.409 1.00 87.19 99 THR A CA 1
ATOM 848 C C . THR A 1 99 ? -11.146 -12.777 8.110 1.00 87.19 99 THR A C 1
ATOM 850 O O . THR A 1 99 ? -12.086 -12.159 7.609 1.00 87.19 99 THR A O 1
ATOM 853 N N . ASP A 1 100 ? -10.685 -13.915 7.584 1.00 85.12 100 ASP A N 1
ATOM 854 C CA . ASP A 1 100 ? -11.181 -14.470 6.317 1.00 85.12 100 ASP A CA 1
ATOM 855 C C . ASP A 1 100 ? -12.630 -14.966 6.406 1.00 85.12 100 ASP A C 1
ATOM 857 O O . ASP A 1 100 ? -13.384 -14.883 5.431 1.00 85.12 100 ASP A O 1
ATOM 861 N N . GLN A 1 101 ? -13.034 -15.452 7.583 1.00 87.69 101 GLN A N 1
ATOM 862 C CA . GLN A 1 101 ? -14.391 -15.930 7.833 1.00 87.69 101 GLN A CA 1
ATOM 863 C C . GLN A 1 101 ? -15.354 -14.767 8.087 1.00 87.69 101 GLN A C 1
ATOM 865 O O . GLN A 1 101 ? -16.444 -14.733 7.517 1.00 87.69 101 GLN A O 1
ATOM 870 N N . LEU A 1 102 ? -14.959 -13.822 8.944 1.00 87.62 102 LEU A N 1
ATOM 871 C CA . LEU A 1 102 ? -15.823 -12.726 9.390 1.00 87.62 102 LEU A CA 1
ATOM 872 C C . LEU A 1 102 ? -15.873 -11.564 8.399 1.00 87.62 102 LEU A C 1
ATOM 874 O O . LEU A 1 102 ? -16.853 -10.824 8.381 1.00 87.62 102 LEU A O 1
A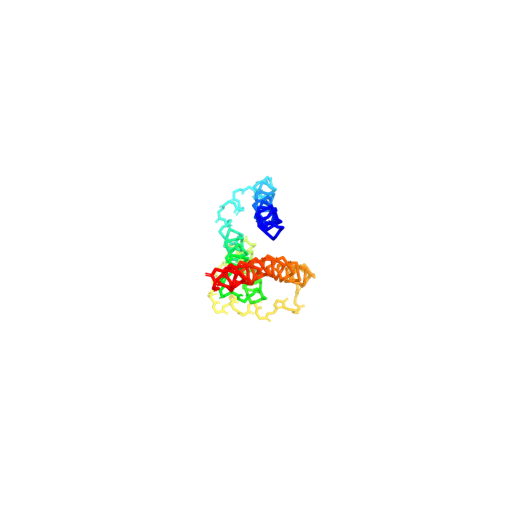TOM 878 N N . LYS A 1 103 ? -14.830 -11.402 7.575 1.00 92.00 103 LYS A N 1
ATOM 879 C CA . LYS A 1 103 ? -14.685 -10.321 6.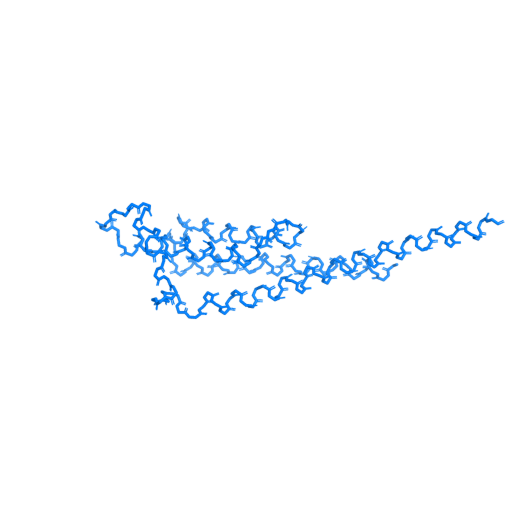593 1.00 92.00 103 LYS A CA 1
ATOM 880 C C . LYS A 1 103 ? -15.053 -8.945 7.175 1.00 92.00 103 LYS A C 1
ATOM 882 O O . LYS A 1 103 ? -15.961 -8.292 6.658 1.00 92.00 103 LYS A O 1
ATOM 887 N N . PRO A 1 104 ? -14.341 -8.455 8.209 1.00 92.31 104 PRO A N 1
ATOM 888 C CA . PRO A 1 104 ? -14.656 -7.179 8.867 1.00 92.31 104 PRO A CA 1
ATOM 889 C C . PRO A 1 104 ? -14.627 -5.978 7.906 1.00 92.31 104 PRO A C 1
ATOM 891 O O . PRO A 1 104 ? -15.359 -5.011 8.089 1.00 92.31 104 PRO A O 1
ATOM 894 N N . PHE A 1 105 ? -13.831 -6.064 6.836 1.00 94.31 105 PHE A N 1
ATOM 895 C CA . PHE A 1 105 ? -13.755 -5.065 5.763 1.00 94.31 105 PHE A CA 1
ATOM 896 C C . PHE A 1 105 ? -14.489 -5.501 4.478 1.00 94.31 105 PHE A C 1
ATOM 898 O O . PHE A 1 105 ? -14.258 -4.962 3.392 1.00 94.31 105 PHE A O 1
ATOM 905 N N . GLY A 1 106 ? -15.352 -6.515 4.570 1.00 94.81 106 GLY A N 1
ATOM 906 C CA . GLY A 1 106 ? -16.033 -7.126 3.434 1.00 94.81 106 GLY A CA 1
ATOM 907 C C . GLY A 1 106 ? -15.054 -7.661 2.385 1.00 94.81 106 GLY A C 1
ATOM 908 O O . GLY A 1 106 ? -14.019 -8.245 2.695 1.00 94.81 106 GLY A O 1
ATOM 909 N N . ASP A 1 107 ? -15.371 -7.435 1.111 1.00 94.62 107 ASP A N 1
ATOM 910 C CA . ASP A 1 107 ? -14.522 -7.853 -0.011 1.00 94.62 107 ASP A CA 1
ATOM 911 C C . ASP A 1 107 ? -13.428 -6.829 -0.376 1.00 94.62 107 ASP A C 1
ATOM 913 O O . ASP A 1 107 ? -12.692 -7.044 -1.347 1.00 94.62 107 ASP A O 1
ATOM 917 N N . VAL A 1 108 ? -13.319 -5.709 0.353 1.00 95.56 108 VAL A N 1
ATOM 918 C CA . VAL A 1 108 ? -12.378 -4.621 0.034 1.00 95.56 108 VAL A CA 1
ATOM 919 C C . VAL A 1 108 ? -10.920 -5.097 0.058 1.00 95.56 108 VAL A C 1
ATOM 921 O O . VAL A 1 108 ? -10.253 -4.881 -0.957 1.00 95.56 108 VAL A O 1
ATOM 924 N N . PRO A 1 109 ? -10.426 -5.819 1.090 1.00 95.25 109 PRO A N 1
ATOM 925 C CA . PRO A 1 109 ? -9.043 -6.300 1.116 1.00 95.25 109 PRO A CA 1
ATOM 926 C C . PRO A 1 109 ? -8.682 -7.152 -0.099 1.00 95.25 109 PRO A C 1
ATOM 928 O O . PRO A 1 109 ? -7.663 -6.934 -0.754 1.00 95.25 109 PRO A O 1
ATOM 931 N N . ARG A 1 110 ? -9.570 -8.083 -0.467 1.00 94.19 110 ARG A N 1
ATOM 932 C CA . ARG A 1 110 ? -9.381 -8.977 -1.613 1.00 94.19 110 ARG A CA 1
ATOM 933 C C . ARG A 1 110 ? -9.351 -8.209 -2.934 1.00 94.19 110 ARG A C 1
ATOM 935 O O . ARG A 1 110 ? -8.475 -8.452 -3.762 1.00 94.19 110 ARG A O 1
ATOM 942 N N . LYS A 1 111 ? -10.312 -7.304 -3.152 1.00 95.88 111 LYS A N 1
ATOM 943 C CA . LYS A 1 111 ? -10.392 -6.504 -4.386 1.00 95.88 111 LYS A CA 1
ATOM 944 C C . LYS A 1 111 ? -9.188 -5.577 -4.519 1.00 95.88 111 LYS A C 1
ATOM 946 O O . LYS A 1 111 ? -8.578 -5.544 -5.587 1.00 95.88 111 LYS A O 1
ATOM 951 N N . LEU A 1 112 ? -8.827 -4.889 -3.436 1.00 96.25 112 LEU A N 1
ATOM 952 C CA . LEU A 1 112 ? -7.682 -3.987 -3.398 1.00 96.25 112 LEU A CA 1
ATOM 953 C C . LEU A 1 112 ? -6.386 -4.750 -3.666 1.00 96.25 112 LEU A C 1
ATOM 955 O O . LEU A 1 112 ? -5.634 -4.340 -4.542 1.00 96.25 112 LEU A O 1
ATOM 959 N N . LYS A 1 113 ? -6.176 -5.907 -3.024 1.00 95.38 113 LYS A N 1
ATOM 960 C CA . LYS A 1 113 ? -5.005 -6.757 -3.278 1.00 95.38 113 LYS A CA 1
ATOM 961 C C . LYS A 1 113 ? -4.854 -7.112 -4.753 1.00 95.38 113 LYS A C 1
ATOM 963 O O . LYS A 1 113 ? -3.811 -6.861 -5.342 1.00 95.38 113 LYS A O 1
ATOM 968 N N . ILE A 1 114 ? -5.912 -7.618 -5.385 1.00 96.19 114 ILE A N 1
ATOM 969 C CA . ILE A 1 114 ? -5.864 -8.002 -6.805 1.00 96.19 114 ILE A CA 1
ATOM 970 C C . ILE A 1 114 ? -5.544 -6.797 -7.702 1.00 96.19 114 ILE A C 1
ATOM 972 O O . ILE A 1 114 ? -4.734 -6.911 -8.624 1.00 96.19 114 ILE A O 1
ATOM 976 N N . GLN A 1 115 ? -6.188 -5.653 -7.464 1.00 96.38 115 GLN A N 1
ATOM 977 C CA . GLN A 1 115 ? -6.017 -4.464 -8.300 1.00 96.38 115 GLN A CA 1
ATOM 978 C C . GLN A 1 115 ? -4.633 -3.832 -8.124 1.00 96.38 115 GLN A C 1
ATOM 980 O O . GLN A 1 115 ? -3.955 -3.568 -9.118 1.00 96.38 115 GLN A O 1
ATOM 985 N N . VAL A 1 116 ? -4.198 -3.643 -6.878 1.00 95.62 116 VAL A N 1
ATOM 986 C CA . VAL A 1 116 ? -2.905 -3.040 -6.538 1.00 95.62 116 VAL A CA 1
ATOM 987 C C . VAL A 1 116 ? -1.766 -3.930 -7.020 1.00 95.62 116 VAL A C 1
ATOM 989 O O . VAL A 1 116 ? -0.889 -3.438 -7.726 1.00 95.62 116 VAL A O 1
ATOM 992 N N . THR A 1 117 ? -1.813 -5.241 -6.761 1.00 95.56 117 THR A N 1
ATOM 993 C CA . THR A 1 117 ? -0.763 -6.163 -7.215 1.00 95.56 117 THR A CA 1
ATOM 994 C C . THR A 1 117 ? -0.578 -6.111 -8.728 1.00 95.56 117 THR A C 1
ATOM 996 O O . THR A 1 117 ? 0.536 -5.919 -9.215 1.00 95.56 117 THR A O 1
ATOM 999 N N . ARG A 1 118 ? -1.671 -6.193 -9.497 1.00 95.75 118 ARG A N 1
ATOM 1000 C CA . ARG A 1 118 ? -1.601 -6.134 -10.965 1.00 95.75 118 ARG A CA 1
ATOM 1001 C C . ARG A 1 118 ? -1.077 -4.791 -11.469 1.00 95.75 118 ARG A C 1
ATOM 1003 O O . ARG A 1 118 ? -0.221 -4.774 -12.352 1.00 95.75 118 ARG A O 1
ATOM 1010 N N . ALA A 1 119 ? -1.571 -3.684 -10.916 1.00 95.81 119 ALA A N 1
ATOM 1011 C CA . ALA A 1 119 ? -1.176 -2.346 -11.341 1.00 95.81 119 ALA A CA 1
ATOM 1012 C C . ALA A 1 119 ? 0.313 -2.076 -11.072 1.00 95.81 119 ALA A C 1
ATOM 1014 O O . ALA A 1 119 ? 1.024 -1.602 -11.958 1.00 95.81 119 ALA A O 1
ATOM 1015 N N . PHE A 1 120 ? 0.802 -2.424 -9.881 1.00 95.62 120 PHE A N 1
ATOM 1016 C CA . PHE A 1 120 ? 2.191 -2.184 -9.494 1.00 95.62 120 PHE A CA 1
ATOM 1017 C C . PHE A 1 120 ? 3.175 -3.092 -10.228 1.00 95.62 120 PHE A C 1
ATOM 1019 O O . PHE A 1 120 ? 4.227 -2.606 -10.647 1.00 95.62 120 PHE A O 1
ATOM 1026 N N . ILE A 1 121 ? 2.838 -4.371 -10.440 1.00 94.19 121 ILE A N 1
ATOM 1027 C CA . ILE A 1 121 ? 3.653 -5.264 -11.277 1.00 94.19 121 ILE A CA 1
ATOM 1028 C C . ILE A 1 121 ? 3.762 -4.679 -12.687 1.00 94.19 121 ILE A C 1
ATOM 1030 O O . ILE A 1 121 ? 4.870 -4.488 -13.180 1.00 94.19 121 ILE A O 1
ATOM 1034 N N . ALA A 1 122 ? 2.638 -4.312 -13.310 1.00 94.75 122 ALA A N 1
ATOM 1035 C CA . ALA A 1 122 ? 2.640 -3.751 -14.659 1.00 94.75 122 ALA A CA 1
ATOM 1036 C C . ALA A 1 122 ? 3.476 -2.461 -14.755 1.00 94.75 122 ALA A C 1
ATOM 1038 O O . ALA A 1 122 ? 4.324 -2.345 -15.641 1.00 94.75 122 ALA A O 1
ATOM 1039 N N . ALA A 1 123 ? 3.290 -1.519 -13.825 1.00 94.00 123 ALA A N 1
ATOM 1040 C CA . ALA A 1 123 ? 4.038 -0.263 -13.789 1.00 94.00 123 ALA A CA 1
ATOM 1041 C C . ALA A 1 123 ? 5.549 -0.491 -13.607 1.00 94.00 123 ALA A C 1
ATOM 1043 O O . ALA A 1 123 ? 6.362 0.063 -14.354 1.00 94.00 123 ALA A O 1
ATOM 1044 N N . ARG A 1 124 ? 5.931 -1.344 -12.647 1.00 92.31 124 ARG A N 1
ATOM 1045 C CA . ARG A 1 124 ? 7.332 -1.678 -12.359 1.00 92.31 124 ARG A CA 1
ATOM 1046 C C . ARG A 1 124 ? 7.986 -2.365 -13.554 1.00 92.31 124 ARG A C 1
ATOM 1048 O O . ARG A 1 124 ? 9.042 -1.920 -14.000 1.00 92.31 124 ARG A O 1
ATOM 1055 N N . THR A 1 125 ? 7.349 -3.394 -14.111 1.00 93.38 125 THR A N 1
ATOM 1056 C CA . THR A 1 125 ? 7.864 -4.128 -15.274 1.00 93.38 125 THR A CA 1
ATOM 1057 C C . THR A 1 125 ? 7.994 -3.223 -16.496 1.00 93.38 125 THR A C 1
ATOM 1059 O O . THR A 1 125 ? 8.990 -3.309 -17.210 1.00 93.38 125 THR A O 1
ATOM 1062 N N . PHE A 1 126 ? 7.051 -2.306 -16.722 1.00 92.69 126 PHE A N 1
ATOM 1063 C CA . PHE A 1 126 ? 7.122 -1.354 -17.829 1.00 92.69 126 PHE A CA 1
ATOM 1064 C C . PHE A 1 126 ? 8.340 -0.421 -17.720 1.00 92.69 126 PHE A C 1
ATOM 1066 O O . PHE A 1 126 ? 9.124 -0.292 -18.663 1.00 92.69 126 PHE A O 1
ATOM 1073 N N . VAL A 1 127 ? 8.556 0.183 -16.548 1.00 92.12 127 VAL A N 1
ATOM 1074 C CA . VAL A 1 127 ? 9.709 1.063 -16.287 1.00 92.12 127 VAL A CA 1
ATOM 1075 C C . VAL A 1 127 ? 11.034 0.296 -16.347 1.00 92.12 127 VAL A C 1
ATOM 1077 O O . VAL A 1 127 ? 12.015 0.790 -16.914 1.00 92.12 127 VAL A O 1
ATOM 1080 N N . GLN A 1 128 ? 11.078 -0.918 -15.799 1.00 91.75 128 GLN A N 1
ATOM 1081 C CA . GLN A 1 128 ? 12.248 -1.794 -15.887 1.00 91.75 128 GLN A CA 1
ATOM 1082 C C . GLN A 1 128 ? 12.555 -2.176 -17.339 1.00 91.75 128 GLN A C 1
ATOM 1084 O O . GLN A 1 128 ? 13.702 -2.062 -17.763 1.00 91.75 128 GLN A O 1
ATOM 1089 N N . GLY A 1 129 ? 11.541 -2.531 -18.132 1.00 92.62 129 GLY A N 1
ATOM 1090 C CA . GLY A 1 129 ? 11.694 -2.853 -19.551 1.00 92.62 129 GLY A CA 1
ATOM 1091 C C . GLY A 1 129 ? 12.271 -1.689 -20.358 1.00 92.62 129 GLY A C 1
ATOM 1092 O O . GLY A 1 129 ? 13.221 -1.873 -21.118 1.00 92.62 129 GLY A O 1
ATOM 1093 N N . LEU A 1 130 ? 11.778 -0.466 -20.133 1.00 92.62 130 LEU A N 1
ATOM 1094 C CA . LEU A 1 130 ? 12.339 0.743 -20.751 1.00 92.62 130 LEU A CA 1
ATOM 1095 C C . LEU A 1 130 ? 13.793 1.004 -20.328 1.00 92.62 130 LEU A C 1
ATOM 1097 O O . LEU A 1 130 ? 14.599 1.481 -21.131 1.00 92.62 130 LEU A O 1
ATOM 1101 N N . THR A 1 131 ? 14.136 0.689 -19.078 1.00 92.00 131 THR A N 1
ATOM 1102 C CA . THR A 1 131 ? 15.494 0.850 -18.540 1.00 92.00 131 THR A CA 1
ATOM 1103 C C . THR A 1 131 ? 16.460 -0.134 -19.198 1.00 92.00 131 THR A C 1
ATOM 1105 O O . THR A 1 131 ? 17.483 0.294 -19.732 1.00 92.00 131 THR A O 1
ATOM 1108 N N . VAL A 1 132 ? 16.098 -1.419 -19.255 1.00 92.81 132 VAL A N 1
ATOM 1109 C CA . VAL A 1 132 ? 16.889 -2.462 -19.928 1.00 92.81 132 VAL A CA 1
ATOM 1110 C C . VAL A 1 132 ? 17.015 -2.164 -21.424 1.00 92.81 132 VAL A C 1
ATOM 1112 O O . VAL A 1 132 ? 18.116 -2.210 -21.967 1.00 92.81 132 VAL A O 1
ATOM 1115 N N . GLY A 1 133 ? 15.925 -1.772 -22.092 1.00 92.31 133 GLY A N 1
ATOM 1116 C CA . GLY A 1 133 ? 15.945 -1.403 -23.511 1.00 92.31 133 GLY A CA 1
ATOM 1117 C C . GLY A 1 133 ? 16.899 -0.243 -23.811 1.00 92.31 133 GLY A C 1
ATOM 1118 O O . GLY A 1 133 ? 17.667 -0.296 -24.774 1.00 92.31 133 GLY A O 1
ATOM 1119 N N . ARG A 1 134 ? 16.926 0.779 -22.944 1.00 91.69 134 ARG A N 1
ATOM 1120 C CA . ARG A 1 134 ? 17.903 1.877 -23.022 1.00 91.69 134 ARG A CA 1
ATOM 1121 C C . ARG A 1 134 ? 19.339 1.373 -22.887 1.00 91.69 134 ARG A C 1
ATOM 1123 O O . ARG A 1 134 ? 20.203 1.800 -23.648 1.00 91.69 134 ARG A O 1
ATOM 1130 N N . GLU A 1 135 ? 19.605 0.512 -21.909 1.00 91.94 135 GLU A N 1
ATOM 1131 C CA . GLU A 1 135 ? 20.948 -0.015 -21.650 1.00 91.94 135 GLU A CA 1
ATOM 1132 C C . GLU A 1 135 ? 21.469 -0.856 -22.813 1.00 91.94 135 GLU A C 1
ATOM 1134 O O . GLU A 1 135 ? 22.605 -0.659 -23.242 1.00 91.94 135 GLU A O 1
ATOM 1139 N N . VAL A 1 136 ? 20.633 -1.740 -23.363 1.00 93.62 136 VAL A N 1
ATOM 1140 C CA . VAL A 1 136 ? 20.979 -2.552 -24.536 1.00 93.62 136 VAL A CA 1
ATOM 1141 C C . VAL A 1 136 ? 21.275 -1.658 -25.737 1.00 93.62 136 VAL A C 1
ATOM 1143 O O . VAL A 1 136 ? 22.327 -1.815 -26.352 1.00 93.62 136 VAL A O 1
ATOM 1146 N N . ALA A 1 137 ? 20.415 -0.678 -26.034 1.00 91.00 137 ALA A N 1
ATOM 1147 C CA . ALA A 1 137 ? 20.633 0.245 -27.148 1.00 91.00 137 ALA A CA 1
ATOM 1148 C C . ALA A 1 137 ? 21.969 0.997 -27.018 1.00 91.00 137 ALA A C 1
ATOM 1150 O O . ALA A 1 137 ? 22.739 1.052 -27.972 1.00 91.00 137 ALA A O 1
ATOM 1151 N N . ASN A 1 138 ? 22.282 1.506 -25.822 1.00 90.31 138 ASN A N 1
ATOM 1152 C CA . ASN A 1 138 ? 23.545 2.201 -25.567 1.00 90.31 138 ASN A CA 1
ATOM 1153 C C . ASN A 1 138 ? 24.765 1.279 -25.734 1.00 90.31 138 ASN A C 1
ATOM 1155 O O . ASN A 1 138 ? 25.782 1.699 -26.285 1.00 90.31 138 ASN A O 1
ATOM 1159 N N . ARG A 1 139 ? 24.680 0.023 -25.270 1.00 92.25 139 ARG A N 1
ATOM 1160 C CA . ARG A 1 139 ? 25.760 -0.964 -25.439 1.00 92.25 139 ARG A CA 1
ATOM 1161 C C . ARG A 1 139 ? 25.993 -1.287 -26.913 1.00 92.25 139 ARG A C 1
ATOM 1163 O O . ARG A 1 139 ? 27.141 -1.304 -27.343 1.00 92.25 139 ARG A O 1
ATOM 1170 N N . VAL A 1 140 ? 24.922 -1.501 -27.679 1.00 92.19 140 VAL A N 1
ATOM 1171 C CA . VAL A 1 140 ? 25.001 -1.788 -29.119 1.00 92.19 140 VAL A CA 1
ATOM 1172 C C . VAL A 1 140 ? 25.609 -0.609 -29.879 1.00 92.19 140 VAL A C 1
ATOM 1174 O O . VAL A 1 140 ? 26.525 -0.822 -30.668 1.00 92.19 140 VAL A O 1
ATOM 1177 N N . SER A 1 141 ? 25.183 0.628 -29.600 1.00 90.06 141 SER A N 1
ATOM 1178 C CA . SER A 1 141 ? 25.776 1.824 -30.218 1.00 90.06 141 SER A CA 1
ATOM 1179 C C . SER A 1 141 ? 27.284 1.909 -29.985 1.00 90.06 141 SER A C 1
ATOM 1181 O O . SER A 1 141 ? 28.028 2.104 -30.939 1.00 90.06 141 SER A O 1
ATOM 1183 N N . LYS A 1 142 ? 27.747 1.663 -28.753 1.00 90.56 142 LYS A N 1
ATOM 1184 C CA . LYS A 1 142 ? 29.180 1.682 -28.424 1.00 90.56 142 LYS A CA 1
ATOM 1185 C C . LYS A 1 142 ? 29.980 0.615 -29.182 1.00 90.56 142 LYS A C 1
ATOM 1187 O O . LYS A 1 142 ? 31.110 0.862 -29.587 1.00 90.56 142 LYS A O 1
ATOM 1192 N N . VAL A 1 143 ? 29.412 -0.578 -29.374 1.00 92.19 143 VAL A N 1
ATOM 1193 C CA . VAL A 1 143 ? 30.057 -1.639 -30.169 1.00 92.19 143 VAL A CA 1
ATOM 1194 C C . VAL A 1 143 ? 30.160 -1.230 -31.638 1.00 92.19 143 VAL A C 1
ATOM 1196 O O . VAL A 1 143 ? 31.214 -1.410 -32.236 1.00 92.19 143 VAL A O 1
ATOM 1199 N N . ILE A 1 144 ? 29.096 -0.655 -32.204 1.00 89.06 144 ILE A N 1
ATOM 1200 C CA . ILE A 1 144 ? 29.087 -0.182 -33.595 1.00 89.06 144 ILE A CA 1
ATOM 1201 C C . ILE A 1 144 ? 30.116 0.938 -33.799 1.00 89.06 144 ILE A C 1
ATOM 1203 O O . ILE A 1 144 ? 30.873 0.886 -34.760 1.00 89.06 144 ILE A O 1
ATOM 1207 N N . GLU A 1 145 ? 30.189 1.912 -32.889 1.00 88.00 145 GLU A N 1
ATOM 1208 C CA . GLU A 1 145 ? 31.197 2.982 -32.932 1.00 88.00 145 GLU A CA 1
ATOM 1209 C C . GLU A 1 145 ? 32.623 2.418 -32.925 1.00 88.00 145 GLU A C 1
ATOM 1211 O O . GLU A 1 145 ? 33.433 2.795 -33.766 1.00 88.00 145 GLU A O 1
ATOM 1216 N N . ASN A 1 146 ? 32.904 1.455 -32.041 1.00 85.31 146 ASN A N 1
ATOM 1217 C CA . ASN A 1 146 ? 34.212 0.802 -31.976 1.00 85.31 146 ASN A CA 1
ATOM 1218 C C . ASN A 1 146 ? 34.555 0.034 -33.266 1.00 85.31 146 ASN A C 1
ATOM 1220 O O . ASN A 1 146 ? 35.704 0.057 -33.699 1.00 85.31 146 ASN A O 1
ATOM 1224 N N . LEU A 1 147 ? 33.575 -0.638 -33.882 1.00 82.31 147 LEU A N 1
ATOM 1225 C CA . LEU A 1 147 ? 33.757 -1.363 -35.146 1.00 82.31 147 LEU A CA 1
ATOM 1226 C C . LEU A 1 147 ? 33.986 -0.431 -36.340 1.00 82.31 147 LEU A C 1
ATOM 1228 O O . LEU A 1 147 ? 34.675 -0.823 -37.270 1.00 82.31 147 LEU A O 1
ATOM 1232 N N . LEU A 1 148 ? 33.409 0.773 -36.324 1.00 78.44 148 LEU A N 1
ATOM 1233 C CA . LEU A 1 148 ? 33.601 1.785 -37.370 1.00 78.44 148 LEU A CA 1
ATOM 1234 C C . LEU A 1 148 ? 34.897 2.593 -37.193 1.00 78.44 148 LEU A C 1
ATOM 1236 O O . LEU A 1 148 ? 35.326 3.264 -38.127 1.00 78.44 148 LEU A O 1
ATOM 1240 N N . SER A 1 149 ? 35.493 2.567 -35.998 1.00 69.56 149 SER A N 1
ATOM 1241 C CA . SER A 1 149 ? 36.792 3.188 -35.700 1.00 69.56 149 SER A CA 1
ATOM 1242 C C . SER A 1 149 ? 38.006 2.279 -35.954 1.00 69.56 149 SER A C 1
ATOM 1244 O O . SER A 1 149 ? 39.137 2.724 -35.752 1.00 69.56 149 SER A O 1
ATOM 1246 N N . LEU A 1 150 ? 37.766 1.024 -36.348 1.00 54.75 150 LEU A N 1
ATOM 1247 C CA . LEU A 1 150 ? 38.756 0.042 -36.808 1.00 54.75 150 LEU A CA 1
ATOM 1248 C C . LEU A 1 150 ? 38.812 0.031 -38.339 1.00 54.75 150 LEU A C 1
ATOM 1250 O O . LEU A 1 150 ? 39.928 -0.177 -38.864 1.00 54.75 150 LEU A O 1
#

pLDDT: mean 91.77, std 6.46, range [54.75, 98.19]

Radius of gyration: 21.7 Å; chains: 1; bounding box: 55×31×65 Å

Secondary structure (DSSP, 8-state):
-HHHHHHHHHHHHHHHHHHHHHHHHHHHHHHHHTHHHHTTTHHHHHHHHHHHHHHTT----HHHHHHHHHHHHHHHHHHHH-TTS---HHHHHHHHHTHHHH-TTTTHHHHHHHHHHHHHHHHHHHHHHHHHHHHHHHHHHHHHHHHH--

InterPro domains:
  IPR001863 Glypican [PF01153] (11-143)
  IPR001863 Glypican [PTHR10822] (11-143)

Organism: Myotis davidii (NCBI:txid225400)

Sequence (150 aa):
MLYSSILRPQQKFFRELLENAEKSLNDMFVRTYGMLYMQNSEVFQDLFTELKRYYTGGNVNLEEMLNDFWARLLERMFQLINPQYHFSEDYLECVSKYTDQLKPFGDVPRKLKIQVTRAFIAARTFVQGLTVGREVANRVSKVIENLLSL